Protein AF-0000000084492923 (afdb_homodimer)

Nearest PDB structures (foldseek):
  5zkt-assembly1_A  TM=7.312E-01  e=2.252E+00  Oryza sativa Japonica Group
  7vp2-assembly1_B  TM=7.187E-01  e=2.425E+00  Arabidopsis thaliana
  7vp5-assembly1_B  TM=7.177E-01  e=2.425E+00  Arabidopsis thaliana
  7vp5-assembly1_A  TM=7.219E-01  e=3.263E+00  Arabidopsis thaliana
  7vp4-assembly3_J  TM=7.111E-01  e=4.076E+00  Arabidopsis thaliana

Foldseek 3Di:
DPPPPPDPPDDDDDDDDDDPVVLVVLVVQCVVVVPDDSVVSVVVVVVVVVVVVVVVVVVVVVVVVVVVD/DPPPPPDPPDDDDDDDDDDPVVLVVLVVQCVVVVPDDSVVSVVVVVVVVVVVVVVVVVVVVVVVVVVVD

Structure (mmCIF, N/CA/C/O backbone):
data_AF-0000000084492923-model_v1
#
loop_
_entity.id
_entity.type
_entity.pdbx_description
1 polymer 'CopG family transcriptional regulator'
#
loop_
_atom_site.group_PDB
_atom_site.id
_atom_site.type_symbol
_atom_site.label_atom_id
_atom_site.label_alt_id
_atom_site.label_comp_id
_atom_site.label_asym_id
_atom_site.label_entity_id
_atom_site.label_seq_id
_atom_site.pdbx_PDB_ins_code
_atom_site.Cartn_x
_atom_site.Cartn_y
_atom_site.Cartn_z
_atom_site.occupancy
_atom_site.B_iso_or_equiv
_atom_site.auth_seq_id
_atom_site.auth_comp_id
_atom_site.auth_asym_id
_atom_site.auth_atom_id
_atom_site.pdbx_PDB_model_num
ATOM 1 N N . MET A 1 1 ? 5.902 39.375 -20.047 1 32.66 1 MET A N 1
ATOM 2 C CA . MET A 1 1 ? 6.23 38.719 -18.781 1 32.66 1 MET A CA 1
ATOM 3 C C . MET A 1 1 ? 5.777 37.281 -18.797 1 32.66 1 MET A C 1
ATOM 5 O O . MET A 1 1 ? 4.582 37 -18.859 1 32.66 1 MET A O 1
ATOM 9 N N . ALA A 1 2 ? 6.406 36.531 -19.578 1 39.53 2 ALA A N 1
ATOM 10 C CA . ALA A 1 2 ? 5.984 35.125 -19.797 1 39.53 2 ALA A CA 1
ATOM 11 C C . ALA A 1 2 ? 5.816 34.406 -18.484 1 39.53 2 ALA A C 1
ATOM 13 O O . ALA A 1 2 ? 6.715 34.406 -17.641 1 39.53 2 ALA A O 1
ATOM 14 N N . GLY A 1 3 ? 4.617 34.438 -17.781 1 34.94 3 GLY A N 1
ATOM 15 C CA . GLY A 1 3 ? 4.348 33.719 -16.562 1 34.94 3 GLY A CA 1
ATOM 16 C C . GLY A 1 3 ? 5.047 32.375 -16.484 1 34.94 3 GLY A C 1
ATOM 17 O O . GLY A 1 3 ? 4.918 31.562 -17.406 1 34.94 3 GLY A O 1
ATOM 18 N N . HIS A 1 4 ? 6.242 32.281 -16.219 1 45.91 4 HIS A N 1
ATOM 19 C CA . HIS A 1 4 ? 6.93 31 -15.969 1 45.91 4 HIS A CA 1
ATOM 20 C C . HIS A 1 4 ? 6.031 30.031 -15.219 1 45.91 4 HIS A C 1
ATOM 22 O O . HIS A 1 4 ? 5.578 30.312 -14.109 1 45.91 4 HIS A O 1
ATOM 28 N N . VAL A 1 5 ? 4.992 29.391 -15.781 1 44.12 5 VAL A N 1
ATOM 29 C CA . VAL A 1 5 ? 4.191 28.328 -15.195 1 44.12 5 VAL A CA 1
ATOM 30 C C . VAL A 1 5 ? 5.07 27.438 -14.312 1 44.12 5 VAL A C 1
ATOM 32 O O . VAL A 1 5 ? 6.191 27.094 -14.688 1 44.12 5 VAL A O 1
ATOM 35 N N . ARG A 1 6 ? 5.359 27.781 -13.109 1 48.12 6 ARG A N 1
ATOM 36 C CA . ARG A 1 6 ? 5.988 26.922 -12.117 1 48.12 6 ARG A CA 1
ATOM 37 C C . ARG A 1 6 ? 5.902 25.453 -12.523 1 48.12 6 ARG A C 1
ATOM 39 O O . ARG A 1 6 ? 4.809 24.922 -12.742 1 48.12 6 ARG A O 1
ATOM 46 N N . GLY A 1 7 ? 6.637 24.875 -13.156 1 45.09 7 GLY A N 1
ATOM 47 C CA . GLY A 1 7 ? 6.879 23.516 -13.633 1 45.09 7 GLY A CA 1
ATOM 48 C C . GLY A 1 7 ? 6.336 22.453 -12.703 1 45.09 7 GLY A C 1
ATOM 49 O O . GLY A 1 7 ? 6.016 22.75 -11.539 1 45.09 7 GLY A O 1
ATOM 50 N N . ASP A 1 8 ? 5.605 21.219 -13.203 1 53.03 8 ASP A N 1
ATOM 51 C CA . ASP A 1 8 ? 4.871 19.984 -12.992 1 53.03 8 ASP A CA 1
ATOM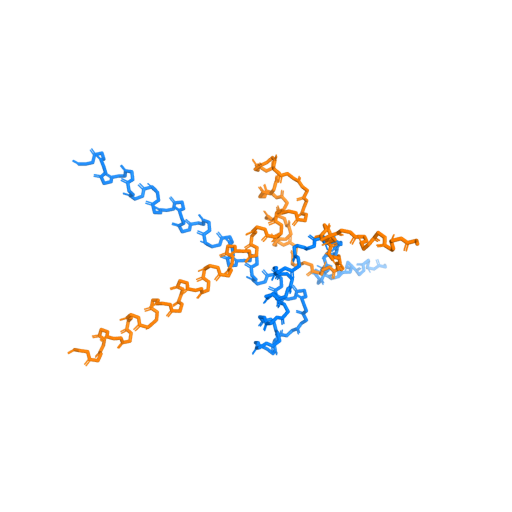 52 C C . ASP A 1 8 ? 5.469 19.172 -11.844 1 53.03 8 ASP A C 1
ATOM 54 O O . ASP A 1 8 ? 5.098 18.016 -11.633 1 53.03 8 ASP A O 1
ATOM 58 N N . ASN A 1 9 ? 6.512 19.641 -11.227 1 65.06 9 ASN A N 1
ATOM 59 C CA . ASN A 1 9 ? 7.227 18.797 -10.266 1 65.06 9 ASN A CA 1
ATOM 60 C C . ASN A 1 9 ? 6.609 18.891 -8.875 1 65.06 9 ASN A C 1
ATOM 62 O O . ASN A 1 9 ? 7.285 18.641 -7.875 1 65.06 9 ASN A O 1
ATOM 66 N N . TYR A 1 10 ? 5.492 19.5 -8.766 1 85.69 10 TYR A N 1
ATOM 67 C CA . TYR A 1 10 ? 4.855 19.719 -7.473 1 85.69 10 TYR A CA 1
ATOM 68 C C . TYR A 1 10 ? 4.414 18.406 -6.852 1 85.69 10 TYR A C 1
ATOM 70 O O . TYR A 1 10 ? 3.787 17.578 -7.52 1 85.69 10 TYR A O 1
ATOM 78 N N . LYS A 1 11 ? 5 18.172 -5.676 1 93.44 11 LYS A N 1
ATOM 79 C CA . LYS A 1 11 ? 4.535 17.016 -4.91 1 93.44 11 LYS A CA 1
ATOM 80 C C . LYS A 1 11 ? 3.652 17.453 -3.742 1 93.44 11 LYS A C 1
ATOM 82 O O . LYS A 1 11 ? 4.137 18.062 -2.787 1 93.44 11 LYS A O 1
ATOM 87 N N . PRO A 1 12 ? 2.297 17.203 -3.871 1 97.12 12 PRO A N 1
ATOM 88 C CA . PRO A 1 12 ? 1.417 17.547 -2.752 1 97.12 12 PRO A CA 1
ATOM 89 C C . PRO A 1 12 ? 1.827 16.875 -1.449 1 97.12 12 PRO A C 1
ATOM 91 O O . PRO A 1 12 ? 2.305 15.734 -1.467 1 97.12 12 PRO A O 1
ATOM 94 N N . THR A 1 13 ? 1.654 17.625 -0.346 1 97.94 13 THR A N 1
ATOM 95 C CA . THR A 1 13 ? 1.981 17.078 0.967 1 97.94 13 THR A CA 1
ATOM 96 C C . THR A 1 13 ? 0.751 17.062 1.87 1 97.94 13 THR A C 1
ATOM 98 O O . THR A 1 13 ? -0.135 17.906 1.729 1 97.94 13 THR A O 1
ATOM 101 N N . THR A 1 14 ? 0.618 16.094 2.697 1 98.19 14 THR A N 1
A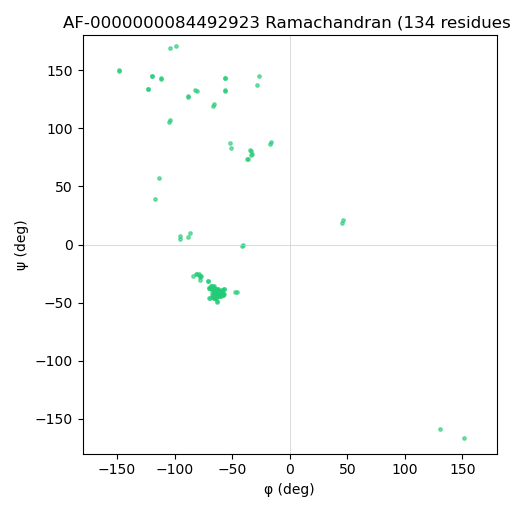TOM 102 C CA . THR A 1 14 ? -0.425 16.031 3.715 1 98.19 14 THR A CA 1
ATOM 103 C C . THR A 1 14 ? 0.073 15.281 4.949 1 98.19 14 THR A C 1
ATOM 105 O O . THR A 1 14 ? 0.941 14.414 4.844 1 98.19 14 THR A O 1
ATOM 108 N N . THR A 1 15 ? -0.466 15.695 6.035 1 98.56 15 THR A N 1
ATOM 109 C CA . THR A 1 15 ? -0.159 15 7.277 1 98.56 15 THR A CA 1
ATOM 110 C C . THR A 1 15 ? -1.005 13.734 7.41 1 98.56 15 THR A C 1
ATOM 112 O O . THR A 1 15 ? -2.225 13.773 7.238 1 98.56 15 THR A O 1
ATOM 115 N N . ILE A 1 16 ? -0.354 12.648 7.746 1 98.38 16 ILE A N 1
ATOM 116 C CA . ILE A 1 16 ? -1.017 11.352 7.879 1 98.38 16 ILE A CA 1
ATOM 117 C C . ILE A 1 16 ? -0.785 10.789 9.281 1 98.38 16 ILE A C 1
ATOM 119 O O . ILE A 1 16 ? 0.328 10.867 9.805 1 98.38 16 ILE A O 1
ATOM 123 N N . ALA A 1 17 ? -1.869 10.328 9.828 1 98.06 17 ALA A N 1
ATOM 124 C CA . ALA A 1 17 ? -1.782 9.547 11.062 1 98.06 17 ALA A CA 1
ATOM 125 C C . ALA A 1 17 ? -1.587 8.062 10.758 1 98.06 17 ALA A C 1
ATOM 127 O O . ALA A 1 17 ? -2.359 7.469 10 1 98.06 17 ALA A O 1
ATOM 128 N N . PHE A 1 18 ? -0.523 7.508 11.414 1 98.19 18 PHE A N 1
ATOM 129 C CA . PHE A 1 18 ? -0.194 6.125 11.086 1 98.19 18 PHE A CA 1
ATOM 130 C C . PHE A 1 18 ? -0.478 5.207 12.273 1 98.19 18 PHE A C 1
ATOM 132 O O . PHE A 1 18 ? -0.304 5.598 13.43 1 98.19 18 PHE A O 1
ATOM 139 N N . ASP A 1 19 ? -0.953 4.004 11.93 1 97 19 ASP A N 1
ATOM 140 C CA . ASP A 1 19 ? -0.77 2.914 12.883 1 97 19 ASP A CA 1
ATOM 141 C C . ASP A 1 19 ? 0.706 2.727 13.227 1 97 19 ASP A C 1
ATOM 143 O O . ASP A 1 19 ? 1.557 2.701 12.328 1 97 19 ASP A O 1
ATOM 147 N N . PRO A 1 20 ? 0.995 2.621 14.492 1 96.62 20 PRO A N 1
ATOM 148 C CA . PRO A 1 20 ? 2.402 2.531 14.891 1 96.62 20 PRO A CA 1
ATOM 149 C C . PRO A 1 20 ? 3.129 1.363 14.227 1 96.62 20 PRO A C 1
ATOM 151 O O . PRO A 1 20 ? 4.305 1.485 13.867 1 96.62 20 PRO A O 1
ATOM 154 N N . ASN A 1 21 ? 2.518 0.205 14.055 1 96.62 21 ASN A N 1
ATOM 155 C CA . ASN A 1 21 ? 3.143 -0.953 13.422 1 96.62 21 ASN A CA 1
ATOM 156 C C . ASN A 1 21 ? 3.352 -0.733 11.93 1 96.62 21 ASN A C 1
ATOM 158 O O . ASN A 1 21 ? 4.359 -1.168 11.367 1 96.62 21 ASN A O 1
ATOM 162 N N . VAL A 1 22 ? 2.412 -0.078 11.266 1 97.56 22 VAL A N 1
ATOM 163 C CA . VAL A 1 22 ? 2.51 0.208 9.836 1 97.56 22 VAL A CA 1
ATOM 164 C C . VAL A 1 22 ? 3.643 1.201 9.586 1 97.56 22 VAL A C 1
ATOM 166 O O . VAL A 1 22 ? 4.438 1.022 8.656 1 97.56 22 VAL A O 1
ATOM 169 N N . LEU A 1 23 ? 3.695 2.213 10.453 1 97.5 23 LEU A N 1
ATOM 170 C CA . LEU A 1 23 ? 4.75 3.209 10.305 1 97.5 23 LEU A CA 1
ATOM 171 C C . LEU A 1 23 ? 6.129 2.566 10.438 1 97.5 23 LEU A C 1
ATOM 173 O O . LEU A 1 23 ? 7.047 2.906 9.688 1 97.5 23 LEU A O 1
ATOM 177 N N . LYS A 1 24 ? 6.195 1.672 11.422 1 96.62 24 LYS A N 1
ATOM 178 C CA . LYS A 1 24 ? 7.465 0.978 11.609 1 96.62 24 LYS A CA 1
ATOM 179 C C . LYS A 1 24 ? 7.855 0.194 10.359 1 96.62 24 LYS A C 1
ATOM 181 O O . LYS A 1 24 ? 9.016 0.219 9.945 1 96.62 24 LYS A O 1
ATOM 186 N N . LYS A 1 25 ? 6.969 -0.493 9.766 1 97.06 25 LYS A N 1
ATOM 187 C CA . LYS A 1 25 ? 7.227 -1.298 8.57 1 97.06 25 LYS A CA 1
ATOM 188 C C . LYS A 1 25 ? 7.598 -0.417 7.383 1 97.06 25 LYS A C 1
ATOM 190 O O . LYS A 1 25 ? 8.414 -0.806 6.547 1 97.06 25 LYS A O 1
ATOM 195 N N . VAL A 1 26 ? 6.961 0.759 7.266 1 96.75 26 VAL A N 1
ATOM 196 C CA . VAL A 1 26 ? 7.293 1.71 6.207 1 96.75 26 VAL A CA 1
ATOM 197 C C . VAL A 1 26 ? 8.734 2.18 6.367 1 96.75 26 VAL A C 1
ATOM 199 O O . VAL A 1 26 ? 9.492 2.229 5.391 1 96.75 26 VAL A O 1
ATOM 202 N N . ASP A 1 27 ? 9.031 2.453 7.656 1 95.69 27 ASP A N 1
ATOM 203 C CA . ASP A 1 27 ? 10.383 2.932 7.926 1 95.69 27 ASP A CA 1
ATOM 204 C C . ASP A 1 27 ? 11.422 1.864 7.586 1 95.69 27 ASP A C 1
ATOM 206 O O . ASP A 1 27 ? 12.469 2.168 7.012 1 95.69 27 ASP A O 1
ATOM 210 N N . ASP A 1 28 ? 11.125 0.689 7.914 1 94.75 28 ASP A N 1
ATOM 211 C CA . ASP A 1 28 ? 12.023 -0.412 7.566 1 94.75 28 ASP A CA 1
ATOM 212 C C . ASP A 1 28 ? 12.117 -0.582 6.055 1 94.75 28 ASP A C 1
ATOM 214 O O . ASP A 1 28 ? 13.195 -0.854 5.523 1 94.75 28 ASP A O 1
ATOM 218 N N . TYR A 1 29 ? 11.062 -0.466 5.336 1 95.12 29 TYR A N 1
ATOM 219 C CA . TYR A 1 29 ? 10.969 -0.713 3.904 1 95.12 29 TYR A CA 1
ATOM 220 C C . TYR A 1 29 ? 11.844 0.257 3.123 1 95.12 29 TYR A C 1
ATOM 222 O O . TYR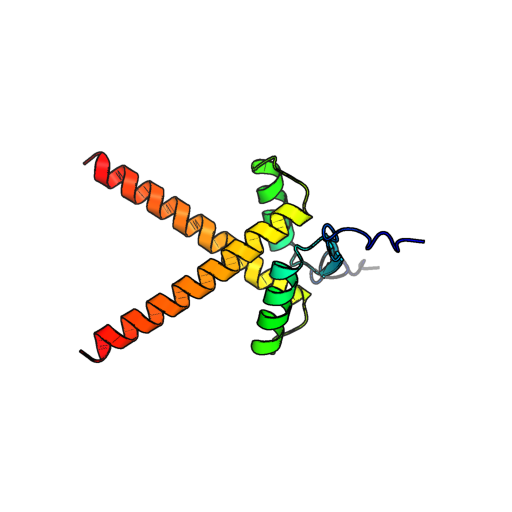 A 1 29 ? 12.648 -0.159 2.285 1 95.12 29 TYR A O 1
ATOM 230 N N . TRP A 1 30 ? 11.672 1.58 3.471 1 92.56 30 TRP A N 1
ATOM 231 C CA . TRP A 1 30 ? 12.422 2.527 2.652 1 92.56 30 TRP A CA 1
ATOM 232 C C . TRP A 1 30 ? 13.883 2.584 3.086 1 92.56 30 TRP A C 1
ATOM 234 O O . TRP A 1 30 ? 14.773 2.855 2.271 1 92.56 30 TRP A O 1
ATOM 244 N N . TYR A 1 31 ? 14.148 2.248 4.336 1 91.75 31 TYR A N 1
ATOM 245 C CA . TYR A 1 31 ? 15.523 2.236 4.82 1 91.75 31 TYR A CA 1
ATOM 246 C C . TYR A 1 31 ? 16.312 1.101 4.188 1 91.75 31 TYR A C 1
ATOM 248 O O . TYR A 1 31 ? 17.484 1.271 3.842 1 91.75 31 TYR A O 1
ATOM 256 N N . GLU A 1 32 ? 15.711 0.015 3.996 1 87.88 32 GLU A N 1
ATOM 257 C CA . GLU A 1 32 ? 16.359 -1.157 3.418 1 87.88 32 GLU A CA 1
ATOM 258 C C . GLU A 1 32 ? 16.516 -1.019 1.906 1 87.88 32 GLU A C 1
ATOM 260 O O . GLU A 1 32 ? 17.438 -1.586 1.313 1 87.88 32 GLU A O 1
ATOM 265 N N . ASN A 1 33 ? 15.68 -0.29 1.309 1 81.06 33 ASN A N 1
ATOM 266 C CA . ASN A 1 33 ? 15.734 -0.165 -0.144 1 81.06 33 ASN A CA 1
ATOM 267 C C . ASN A 1 33 ? 16.531 1.068 -0.573 1 81.06 33 ASN A C 1
ATOM 269 O O . ASN A 1 33 ? 16.797 1.26 -1.761 1 81.06 33 ASN A O 1
ATOM 273 N N . ARG A 1 34 ? 17.125 1.776 0.373 1 66.44 34 ARG A N 1
ATOM 274 C CA . ARG A 1 34 ? 18.078 2.869 0.233 1 66.44 34 ARG A CA 1
ATOM 275 C C . ARG A 1 34 ? 17.625 3.875 -0.813 1 66.44 34 ARG A C 1
ATOM 277 O O . ARG A 1 34 ? 18.438 4.461 -1.528 1 66.44 34 ARG A O 1
ATOM 284 N N . LYS A 1 35 ? 16.344 3.922 -1.149 1 62.91 35 LYS A N 1
ATOM 285 C CA . LYS A 1 35 ? 16.031 4.734 -2.322 1 62.91 35 LYS A CA 1
ATOM 286 C C . LYS A 1 35 ? 15.133 5.906 -1.957 1 62.91 35 LYS A C 1
ATOM 288 O O . LYS A 1 35 ? 14.492 6.5 -2.828 1 62.91 35 LYS A O 1
ATOM 293 N N . GLY A 1 36 ? 15.367 6.469 -0.876 1 77.31 36 GLY A N 1
ATOM 294 C CA . GLY A 1 36 ? 14.562 7.676 -0.776 1 77.31 36 GLY A CA 1
ATOM 295 C C . GLY A 1 36 ? 14.219 8.047 0.654 1 77.31 36 GLY A C 1
ATOM 296 O O . GLY A 1 36 ? 14.992 7.77 1.574 1 77.31 36 GLY A O 1
ATOM 297 N N . ASN A 1 37 ? 13.375 8.859 0.764 1 92.25 37 ASN A N 1
ATOM 298 C CA . ASN A 1 37 ? 12.828 9.289 2.047 1 92.25 37 ASN A CA 1
ATOM 299 C C . ASN A 1 37 ? 11.508 8.594 2.354 1 92.25 37 ASN A C 1
ATOM 301 O O . ASN A 1 37 ? 11.047 7.754 1.579 1 92.25 37 ASN A O 1
ATOM 305 N N . ARG A 1 38 ? 11.039 8.75 3.486 1 96.06 38 ARG A N 1
ATOM 306 C CA . ARG A 1 38 ? 9.805 8.141 3.971 1 96.06 38 ARG A CA 1
ATOM 307 C C . ARG A 1 38 ? 8.672 8.312 2.963 1 96.06 38 ARG A C 1
ATOM 309 O O . ARG A 1 38 ? 7.914 7.379 2.701 1 96.06 38 ARG A O 1
ATOM 316 N N . SER A 1 39 ? 8.586 9.484 2.363 1 96.81 39 SER A N 1
ATOM 317 C CA . SER A 1 39 ? 7.52 9.797 1.416 1 96.81 39 SER A CA 1
ATOM 318 C C . SER A 1 39 ? 7.586 8.891 0.192 1 96.81 39 SER A C 1
ATOM 320 O O . SER A 1 39 ? 6.551 8.43 -0.299 1 96.81 39 SER A O 1
ATOM 322 N N . LYS A 1 40 ? 8.711 8.633 -0.221 1 95.12 40 LYS A N 1
ATOM 323 C CA . LYS A 1 40 ? 8.883 7.734 -1.358 1 95.12 40 LYS A CA 1
ATOM 324 C C . LYS A 1 40 ? 8.43 6.316 -1.013 1 95.12 40 LYS A C 1
ATOM 326 O O . LYS A 1 40 ? 7.754 5.664 -1.808 1 95.12 40 LYS A O 1
ATOM 331 N N . GLY A 1 41 ? 8.828 5.824 0.138 1 96.56 41 GLY A N 1
ATOM 332 C CA . GLY A 1 41 ? 8.383 4.52 0.598 1 96.56 41 GLY A CA 1
ATOM 333 C C . GLY A 1 41 ? 6.871 4.398 0.693 1 96.56 41 GLY A C 1
ATOM 334 O O . GLY A 1 41 ? 6.293 3.406 0.249 1 96.56 41 GLY A O 1
ATOM 335 N N . VAL A 1 42 ? 6.281 5.434 1.2 1 97.69 42 VAL A N 1
ATOM 336 C CA . VAL A 1 42 ? 4.828 5.457 1.351 1 97.69 42 VAL A CA 1
ATOM 337 C C . VAL A 1 42 ? 4.164 5.406 -0.024 1 97.69 42 VAL A C 1
ATOM 339 O O . VAL A 1 42 ? 3.254 4.605 -0.251 1 97.69 42 VAL A O 1
ATOM 342 N N . ASN A 1 43 ? 4.672 6.211 -0.925 1 97.94 43 ASN A N 1
ATOM 343 C CA . ASN A 1 43 ? 4.137 6.223 -2.283 1 97.94 43 ASN A CA 1
ATOM 344 C C . ASN A 1 43 ? 4.254 4.848 -2.941 1 97.94 43 ASN A C 1
ATOM 346 O O . ASN A 1 43 ? 3.301 4.371 -3.559 1 97.94 43 ASN A O 1
ATOM 350 N N . GLU A 1 44 ? 5.312 4.207 -2.795 1 96.62 44 GLU A N 1
ATOM 351 C CA . GLU A 1 44 ? 5.551 2.906 -3.416 1 96.62 44 GLU A CA 1
ATOM 352 C C . GLU A 1 44 ? 4.664 1.829 -2.797 1 96.62 44 GLU A C 1
ATOM 354 O O . GLU A 1 44 ? 4.07 1.021 -3.512 1 96.62 44 GLU A O 1
ATOM 359 N N . LEU A 1 45 ? 4.621 1.827 -1.536 1 97.75 45 LEU A N 1
ATOM 360 C CA . LEU A 1 45 ? 3.805 0.824 -0.861 1 97.75 45 LEU A CA 1
ATOM 361 C C . LEU A 1 45 ? 2.33 0.994 -1.214 1 97.75 45 LEU A C 1
ATOM 363 O O . LEU A 1 45 ? 1.603 0.008 -1.353 1 97.75 45 LEU A O 1
ATOM 367 N N . ILE A 1 46 ? 1.894 2.273 -1.318 1 98.62 46 ILE A N 1
ATOM 368 C CA . ILE A 1 46 ? 0.511 2.523 -1.71 1 98.62 46 ILE A CA 1
ATOM 369 C C . ILE A 1 46 ? 0.275 2.004 -3.127 1 98.62 46 ILE A C 1
ATOM 371 O O . ILE A 1 46 ? -0.754 1.386 -3.406 1 98.62 46 ILE A O 1
ATOM 375 N N . GLN A 1 47 ? 1.247 2.197 -4.02 1 98.38 47 GLN A N 1
ATOM 376 C CA . GLN A 1 47 ? 1.136 1.686 -5.383 1 98.38 47 GLN A CA 1
ATOM 377 C C . GLN A 1 47 ? 1.029 0.163 -5.391 1 98.38 47 GLN A C 1
ATOM 379 O O . GLN A 1 47 ? 0.214 -0.403 -6.125 1 98.38 47 GLN A O 1
ATOM 384 N N . TYR A 1 48 ? 1.78 -0.422 -4.555 1 98.25 48 TYR A N 1
ATOM 385 C CA . TYR A 1 48 ? 1.698 -1.872 -4.43 1 98.25 48 TYR A CA 1
ATOM 386 C C . TYR A 1 48 ? 0.359 -2.293 -3.836 1 98.25 48 TYR A C 1
ATOM 388 O O . TYR A 1 48 ? -0.197 -3.326 -4.215 1 98.25 48 TYR A O 1
ATOM 396 N N . GLY A 1 49 ? -0.106 -1.512 -2.885 1 98.44 49 GLY A N 1
ATOM 397 C CA . GLY A 1 49 ? -1.421 -1.794 -2.332 1 98.44 49 GLY A CA 1
ATOM 398 C C . GLY A 1 49 ? -2.525 -1.759 -3.371 1 98.44 49 GLY A C 1
ATOM 399 O O . GLY A 1 49 ? -3.418 -2.609 -3.365 1 98.44 49 GLY A O 1
ATOM 400 N N . LEU A 1 50 ? -2.443 -0.819 -4.281 1 97.81 50 LEU A N 1
ATOM 401 C CA . LEU A 1 50 ? -3.422 -0.696 -5.355 1 97.81 50 LEU A CA 1
ATOM 402 C C . LEU A 1 50 ? -3.336 -1.884 -6.309 1 97.81 50 LEU A C 1
ATOM 404 O O . LEU A 1 50 ? -4.359 -2.389 -6.773 1 97.81 50 LEU A O 1
ATOM 408 N N . LYS A 1 51 ? -2.174 -2.32 -6.547 1 97.69 51 LYS A N 1
ATOM 409 C CA . LYS A 1 51 ? -1.982 -3.508 -7.375 1 97.69 51 LYS A CA 1
ATOM 410 C C . LYS A 1 51 ? -2.566 -4.746 -6.703 1 97.69 51 LYS A C 1
ATOM 412 O O . LYS A 1 51 ? -3.154 -5.602 -7.371 1 97.69 51 LYS A O 1
ATOM 417 N N . TYR A 1 52 ? -2.312 -4.816 -5.406 1 97.94 52 TYR A N 1
ATOM 418 C CA . TYR A 1 52 ? -2.854 -5.934 -4.641 1 97.94 52 TYR A CA 1
ATOM 419 C C . TYR A 1 52 ? -4.371 -5.992 -4.758 1 97.94 52 TYR A C 1
ATOM 421 O O . TYR A 1 52 ? -4.945 -7.07 -4.93 1 97.94 52 TYR A O 1
ATOM 429 N N . LEU A 1 53 ? -4.98 -4.836 -4.664 1 96.06 53 LEU A N 1
ATOM 430 C CA . LEU A 1 53 ? -6.434 -4.758 -4.762 1 96.06 53 LEU A CA 1
ATOM 431 C C . LEU A 1 53 ? -6.91 -5.215 -6.137 1 96.06 53 LEU A C 1
ATOM 433 O O . LEU A 1 53 ? -7.941 -5.883 -6.254 1 96.06 53 LEU A O 1
ATOM 437 N N . GLU A 1 54 ? -6.176 -4.812 -7.121 1 96.44 54 GLU A N 1
ATOM 438 C CA . GLU A 1 54 ? -6.504 -5.227 -8.484 1 96.44 54 GLU A CA 1
ATOM 439 C C . GLU A 1 54 ? -6.414 -6.742 -8.633 1 96.44 54 GLU A C 1
ATOM 441 O O . GLU A 1 54 ? -7.254 -7.359 -9.289 1 96.44 54 GLU A O 1
ATOM 446 N N . LEU A 1 55 ? -5.453 -7.312 -7.996 1 96.06 55 LEU A N 1
ATOM 447 C CA . LEU A 1 55 ? -5.242 -8.758 -8.062 1 96.06 55 LEU A CA 1
ATOM 448 C C . LEU A 1 55 ? -6.391 -9.508 -7.391 1 96.06 55 LEU A C 1
ATOM 450 O O . LEU A 1 55 ? -6.848 -10.531 -7.902 1 96.06 55 LEU A O 1
ATOM 454 N N . VAL A 1 56 ? -6.738 -9.016 -6.254 1 95.62 56 VAL A N 1
ATOM 455 C CA . VAL A 1 56 ? -7.809 -9.648 -5.492 1 95.62 56 VAL A CA 1
ATOM 456 C C . VAL A 1 56 ? -9.109 -9.602 -6.289 1 95.62 56 VAL A C 1
ATOM 458 O O . VAL A 1 56 ? -9.867 -10.578 -6.309 1 95.62 56 VAL A O 1
ATOM 461 N N . GLU A 1 57 ? -9.336 -8.492 -6.906 1 95.31 57 GLU A N 1
ATOM 462 C CA . GLU A 1 57 ? -10.547 -8.336 -7.699 1 95.31 57 GLU A CA 1
ATOM 463 C C . GLU A 1 57 ? -10.562 -9.281 -8.891 1 95.31 57 GLU A C 1
ATOM 465 O O . GLU A 1 57 ? -11.594 -9.875 -9.211 1 95.31 57 GLU A O 1
ATOM 470 N N . LYS A 1 58 ? -9.484 -9.344 -9.57 1 95.88 58 LYS A N 1
ATOM 471 C CA . LYS A 1 58 ? -9.367 -10.242 -10.719 1 95.88 58 LYS A CA 1
ATOM 472 C C . LYS A 1 58 ? -9.586 -11.695 -10.305 1 95.88 58 LYS A C 1
ATOM 474 O O . LYS A 1 58 ? -10.227 -12.461 -11.023 1 95.88 58 LYS A O 1
ATOM 479 N N . LYS A 1 59 ? -9.039 -12.062 -9.219 1 94.69 59 LYS A N 1
ATOM 480 C CA . LYS A 1 59 ? -9.203 -13.422 -8.703 1 94.69 59 LYS A CA 1
ATOM 481 C C . LYS A 1 59 ? -10.664 -13.727 -8.414 1 94.69 59 LYS A C 1
ATOM 483 O O . LYS A 1 59 ? -11.148 -14.828 -8.688 1 94.69 59 LYS A O 1
ATOM 488 N N . LYS A 1 60 ? -11.289 -12.742 -7.863 1 94.94 60 LYS A N 1
ATOM 489 C CA . LYS A 1 60 ? -12.711 -12.914 -7.562 1 94.94 60 LYS A CA 1
ATOM 490 C C . LYS A 1 60 ? -13.516 -13.156 -8.836 1 94.94 60 LYS A C 1
ATOM 492 O O . LYS A 1 60 ? -14.414 -14 -8.859 1 94.94 60 LYS A O 1
ATOM 497 N N . GLN A 1 61 ? -13.172 -12.352 -9.773 1 93.56 61 GLN A N 1
ATOM 498 C CA . GLN A 1 61 ? -13.859 -12.477 -11.055 1 93.56 61 GLN A CA 1
ATOM 499 C C . GLN A 1 61 ? -13.617 -13.844 -11.68 1 93.56 61 GLN A C 1
ATOM 501 O O . GLN A 1 61 ? -14.539 -14.461 -12.219 1 93.56 61 GLN A O 1
ATOM 506 N N . ARG A 1 62 ? -12.352 -14.312 -11.531 1 93.56 62 ARG A N 1
ATOM 507 C CA . ARG A 1 62 ? -11.984 -15.617 -12.086 1 93.56 62 ARG A CA 1
ATOM 508 C C . ARG A 1 62 ? -12.695 -16.75 -11.359 1 93.56 62 ARG A C 1
ATOM 510 O O . ARG A 1 62 ? -13.164 -17.703 -11.984 1 93.56 62 ARG A O 1
ATOM 517 N N . GLU A 1 63 ? -12.766 -16.609 -10.102 1 91.19 63 GLU A N 1
ATOM 518 C CA . GLU A 1 63 ? -13.461 -17.609 -9.289 1 91.19 63 GLU A CA 1
ATOM 519 C C . GLU A 1 63 ? -14.961 -17.594 -9.562 1 91.19 63 GLU A C 1
ATOM 521 O O . GLU A 1 63 ? -15.594 -18.656 -9.594 1 91.19 63 GLU A O 1
ATOM 526 N N . ALA A 1 64 ? -15.438 -16.5 -9.781 1 92.19 64 ALA A N 1
ATOM 527 C CA . ALA A 1 64 ? -16.859 -16.391 -10.117 1 92.19 64 ALA A CA 1
ATOM 528 C C . ALA A 1 64 ? -17.156 -17.062 -11.461 1 92.19 64 ALA A C 1
ATOM 530 O O . ALA A 1 64 ? -18.172 -17.734 -11.609 1 92.19 64 ALA A O 1
ATOM 531 N N . GLU A 1 65 ? -16.297 -16.922 -12.406 1 92.44 65 GLU A N 1
ATOM 532 C CA . GLU A 1 65 ? -16.438 -17.547 -13.719 1 92.44 65 GLU A CA 1
ATOM 533 C C . GLU A 1 65 ? -16.297 -19.062 -13.625 1 92.44 65 GLU A C 1
ATOM 535 O O . GLU A 1 65 ? -17 -19.797 -14.32 1 92.44 65 GLU A O 1
ATOM 540 N N . ARG A 1 66 ? -15.516 -19.516 -12.82 1 92.62 66 ARG A N 1
ATOM 541 C CA . ARG A 1 66 ? -15.305 -20.953 -12.641 1 92.62 66 ARG A CA 1
ATOM 542 C C . ARG A 1 66 ? -16.516 -21.609 -11.984 1 92.62 66 ARG A C 1
ATOM 544 O O . ARG A 1 66 ? -16.859 -22.75 -12.289 1 92.62 66 ARG A O 1
ATOM 551 N N . MET A 1 67 ? -17.125 -20.938 -11.242 1 91.69 67 MET A N 1
ATOM 552 C CA . MET A 1 67 ? -18.297 -21.453 -10.523 1 91.69 67 MET A CA 1
ATOM 553 C C . MET A 1 67 ? -19.516 -21.484 -11.438 1 91.69 67 MET A C 1
ATOM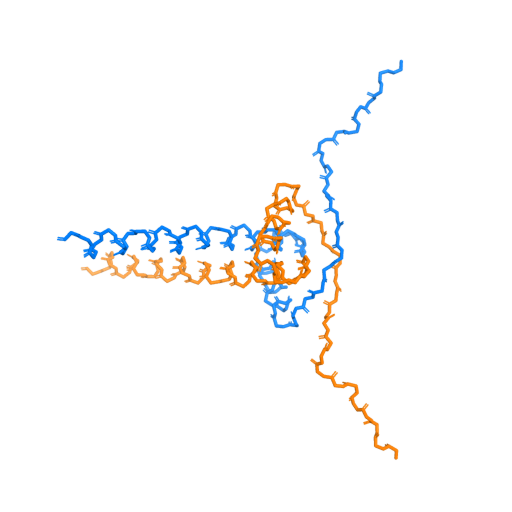 555 O O . MET A 1 67 ? -20.406 -22.328 -11.258 1 91.69 67 MET A O 1
ATOM 559 N N . LEU A 1 68 ? -19.625 -20.594 -12.398 1 90.69 68 LEU A N 1
ATOM 560 C CA . LEU A 1 68 ? -20.781 -20.516 -13.297 1 90.69 68 LEU A CA 1
ATOM 561 C C . LEU A 1 68 ? -20.656 -21.531 -14.422 1 90.69 68 LEU A C 1
ATOM 563 O O . LEU A 1 68 ? -21.656 -21.875 -15.062 1 90.69 68 LEU A O 1
ATOM 567 N N . GLY A 1 69 ? -19.297 -21.938 -14.758 1 68.94 69 GLY A N 1
ATOM 568 C CA . GLY A 1 69 ? -19.172 -22.953 -15.789 1 68.94 69 GLY A CA 1
ATOM 569 C C . GLY A 1 69 ? -19.25 -24.375 -15.242 1 68.94 69 GLY A C 1
ATOM 570 O O . GLY A 1 69 ? -19.953 -25.219 -15.797 1 68.94 69 GLY A O 1
ATOM 571 N N . MET B 1 1 ? -0.046 8.727 43.344 1 31.83 1 MET B N 1
ATOM 572 C CA . MET B 1 1 ? -0.497 9.367 42.125 1 31.83 1 MET B CA 1
ATOM 573 C C . MET B 1 1 ? -0.272 8.461 40.906 1 31.83 1 MET B C 1
ATOM 575 O O . MET B 1 1 ? 0.865 8.094 40.625 1 31.83 1 MET B O 1
ATOM 579 N N . ALA B 1 2 ? -1.059 7.457 40.844 1 38.91 2 ALA B N 1
ATOM 580 C CA . ALA B 1 2 ? -0.853 6.43 39.812 1 38.91 2 ALA B CA 1
ATOM 581 C C . ALA B 1 2 ? -0.721 7.047 38.438 1 38.91 2 ALA B C 1
ATOM 583 O O . ALA B 1 2 ? -1.573 7.832 38 1 38.91 2 ALA B O 1
ATOM 584 N N . GLY B 1 3 ? 0.469 7.543 38 1 36.16 3 GLY B N 1
ATOM 585 C CA . GLY B 1 3 ? 0.694 8.094 36.688 1 36.16 3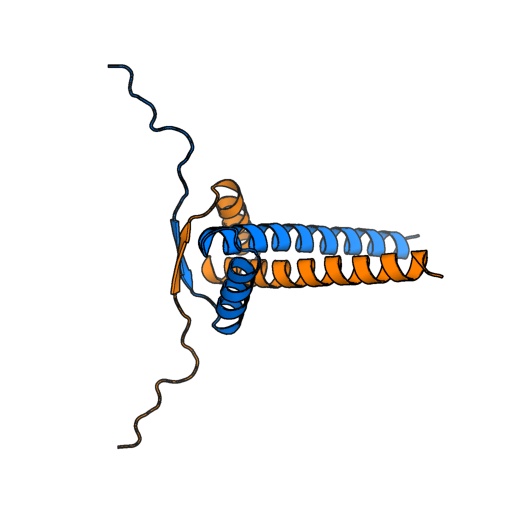 GLY B CA 1
ATOM 586 C C . GLY B 1 3 ? -0.149 7.434 35.594 1 36.16 3 GLY B C 1
ATOM 587 O O . GLY B 1 3 ? -0.156 6.207 35.469 1 36.16 3 GLY B O 1
ATOM 588 N N . HIS B 1 4 ? -1.343 7.715 35.438 1 45.53 4 HIS B N 1
ATOM 589 C CA . HIS B 1 4 ? -2.174 7.234 34.344 1 45.53 4 HIS B CA 1
ATOM 590 C C . HIS B 1 4 ? -1.38 7.156 33.031 1 45.53 4 HIS B C 1
ATOM 592 O O . HIS B 1 4 ? -0.835 8.156 32.562 1 45.53 4 HIS B O 1
ATOM 598 N N . VAL B 1 5 ? -0.459 6.199 32.781 1 44.09 5 VAL B N 1
ATOM 599 C CA . VAL B 1 5 ? 0.204 5.938 31.5 1 44.09 5 VAL B CA 1
ATOM 600 C C . VAL B 1 5 ? -0.755 6.23 30.344 1 44.09 5 VAL B C 1
ATOM 602 O O . VAL B 1 5 ? -1.911 5.801 30.375 1 44.09 5 VAL B O 1
ATOM 605 N N . ARG B 1 6 ? -0.944 7.461 29.938 1 47.91 6 ARG B N 1
ATOM 606 C CA . ARG B 1 6 ? -1.65 7.836 28.719 1 47.91 6 ARG B CA 1
ATOM 607 C C . ARG B 1 6 ? -1.769 6.652 27.766 1 47.91 6 ARG B C 1
ATOM 609 O O . ARG B 1 6 ? -0.759 6.07 27.359 1 47.91 6 ARG B O 1
ATOM 616 N N . GLY B 1 7 ? -2.592 5.844 27.766 1 45 7 GLY B N 1
ATOM 617 C CA . GLY B 1 7 ? -3.029 4.676 27.016 1 45 7 GLY B CA 1
ATOM 618 C C . GLY B 1 7 ? -2.625 4.715 25.547 1 45 7 GLY B C 1
ATOM 619 O O . GLY B 1 7 ? -2.205 5.762 25.047 1 45 7 GLY B O 1
ATOM 620 N N . ASP B 1 8 ? -2.248 3.453 24.766 1 52.75 8 ASP B N 1
ATOM 621 C CA . ASP B 1 8 ? -1.796 2.74 23.578 1 52.75 8 ASP B CA 1
ATOM 622 C C . ASP B 1 8 ? -2.441 3.311 22.312 1 52.75 8 ASP B C 1
ATOM 624 O O . ASP B 1 8 ? -2.311 2.738 21.234 1 52.75 8 ASP B O 1
ATOM 628 N N . ASN B 1 9 ? -3.295 4.301 22.438 1 64.88 9 ASN B N 1
ATOM 629 C CA . ASN B 1 9 ? -4.102 4.707 21.281 1 64.88 9 ASN B CA 1
ATOM 630 C C . ASN B 1 9 ? -3.381 5.75 20.438 1 64.88 9 ASN B C 1
ATOM 632 O O . ASN B 1 9 ? -4.016 6.504 19.703 1 64.88 9 ASN B O 1
ATOM 636 N N . TYR B 1 10 ? -2.16 6.016 20.766 1 85.62 10 TYR B N 1
ATOM 637 C CA . TYR B 1 10 ? -1.398 7.051 20.062 1 85.62 10 TYR B CA 1
ATOM 638 C C . TYR B 1 10 ? -1.156 6.668 18.609 1 85.62 10 TYR B C 1
ATOM 640 O O . TYR B 1 10 ? -0.756 5.539 18.328 1 85.62 10 TYR B O 1
ATOM 648 N N . LYS B 1 11 ? -1.672 7.566 17.766 1 93.44 11 LYS B N 1
ATOM 649 C CA . LYS B 1 11 ? -1.365 7.391 16.359 1 93.44 11 LYS B CA 1
ATOM 650 C C . LYS B 1 11 ? -0.321 8.398 15.891 1 93.44 11 LYS B C 1
ATOM 652 O O . LYS B 1 11 ? -0.603 9.602 15.805 1 93.44 11 LYS B O 1
ATOM 657 N N . PRO B 1 12 ? 0.958 7.918 15.672 1 97.19 12 PRO B N 1
ATOM 658 C CA . PRO B 1 12 ? 1.979 8.836 15.164 1 97.19 12 PRO B CA 1
ATOM 659 C C . PRO B 1 12 ? 1.569 9.508 13.859 1 97.19 12 PRO B C 1
ATOM 661 O O . PRO B 1 12 ? 0.902 8.883 13.023 1 97.19 12 PRO B O 1
ATOM 664 N N . THR B 1 13 ? 1.952 10.781 13.734 1 97.94 13 THR B N 1
ATOM 665 C CA . THR B 1 13 ? 1.648 11.523 12.516 1 97.94 13 THR B CA 1
ATOM 666 C C . THR B 1 13 ? 2.93 12 11.836 1 97.94 13 THR B C 1
ATOM 668 O O . THR B 1 13 ? 3.939 12.242 12.5 1 97.94 13 THR B O 1
ATOM 671 N N . THR B 1 14 ? 2.969 12.039 10.562 1 98.19 14 THR B N 1
ATOM 672 C CA . THR B 1 14 ? 4.066 12.602 9.781 1 98.19 14 THR B CA 1
ATOM 673 C C . THR B 1 14 ? 3.551 13.195 8.469 1 98.19 14 THR B C 1
ATOM 675 O O . THR B 1 14 ? 2.523 12.758 7.949 1 98.19 14 THR B O 1
ATOM 678 N N . THR B 1 15 ? 4.262 14.18 8.055 1 98.56 15 THR B N 1
ATOM 679 C CA . THR B 1 15 ? 3.938 14.773 6.762 1 98.56 15 THR B CA 1
ATOM 680 C C . THR B 1 15 ? 4.551 13.961 5.625 1 98.56 15 THR B C 1
ATOM 682 O O . THR B 1 15 ? 5.734 13.633 5.66 1 98.56 15 THR B O 1
ATOM 685 N N . ILE B 1 16 ? 3.746 13.688 4.625 1 98.38 16 ILE B N 1
ATOM 686 C CA . ILE B 1 16 ? 4.168 12.883 3.482 1 98.38 16 ILE B CA 1
ATOM 687 C C . ILE B 1 16 ? 3.963 13.68 2.193 1 98.38 16 ILE B C 1
ATOM 689 O O . ILE B 1 16 ? 2.934 14.336 2.018 1 98.38 16 ILE B O 1
ATOM 693 N N . ALA B 1 17 ? 4.984 13.625 1.393 1 98.12 17 ALA B N 1
ATOM 694 C CA . ALA B 1 17 ? 4.867 14.125 0.026 1 98.12 17 ALA B CA 1
ATOM 695 C C . ALA B 1 17 ? 4.379 13.031 -0.919 1 98.12 17 ALA B C 1
ATOM 697 O O . ALA B 1 17 ? 4.961 11.945 -0.977 1 98.12 17 ALA B O 1
ATOM 698 N N . PHE B 1 18 ? 3.293 13.391 -1.658 1 98.25 18 PHE B N 1
ATOM 699 C CA . PHE B 1 18 ? 2.689 12.359 -2.494 1 98.25 18 PHE B CA 1
ATOM 700 C C . PHE B 1 18 ? 2.906 12.664 -3.973 1 98.25 18 PHE B C 1
ATOM 702 O O . PHE B 1 18 ? 2.904 13.828 -4.375 1 98.25 18 PHE B O 1
ATOM 709 N N . ASP B 1 19 ? 3.133 11.586 -4.719 1 97 19 ASP B N 1
ATOM 710 C CA . ASP B 1 19 ? 2.842 11.703 -6.148 1 97 19 ASP B CA 1
ATOM 711 C C . ASP B 1 19 ? 1.392 12.117 -6.383 1 97 19 ASP B C 1
ATOM 713 O O . ASP B 1 19 ? 0.476 11.562 -5.77 1 97 19 ASP B O 1
ATOM 717 N N . PRO B 1 20 ? 1.197 13.078 -7.23 1 96.62 20 PRO B N 1
ATOM 718 C CA . PRO B 1 20 ? -0.163 13.586 -7.43 1 96.62 20 PRO B CA 1
ATOM 719 C C . PRO B 1 20 ? -1.143 12.5 -7.855 1 96.62 20 PRO B C 1
ATOM 721 O O . PRO B 1 20 ? -2.303 12.508 -7.438 1 96.62 20 PRO B O 1
ATOM 724 N N . ASN B 1 21 ? -0.761 11.547 -8.703 1 96.62 21 ASN B N 1
ATOM 725 C CA . ASN B 1 21 ? -1.635 10.469 -9.148 1 96.62 21 ASN B CA 1
ATOM 726 C C . ASN B 1 21 ? -1.931 9.484 -8.016 1 96.62 21 ASN B C 1
ATOM 728 O O . ASN B 1 21 ? -3.045 8.961 -7.918 1 96.62 21 ASN B O 1
ATOM 732 N N . VAL B 1 22 ? -0.953 9.203 -7.18 1 97.56 22 VAL B N 1
ATOM 733 C CA . VAL B 1 22 ? -1.124 8.297 -6.051 1 97.56 22 VAL B CA 1
ATOM 734 C C . VAL B 1 22 ? -2.08 8.906 -5.031 1 97.56 22 VAL B C 1
ATOM 736 O O . VAL B 1 22 ? -2.977 8.234 -4.523 1 97.56 22 VAL B O 1
ATOM 739 N N . LEU B 1 23 ? -1.875 10.211 -4.789 1 97.5 23 LEU B N 1
ATOM 740 C CA . LEU B 1 23 ? -2.742 10.898 -3.836 1 97.5 23 LEU B CA 1
ATOM 7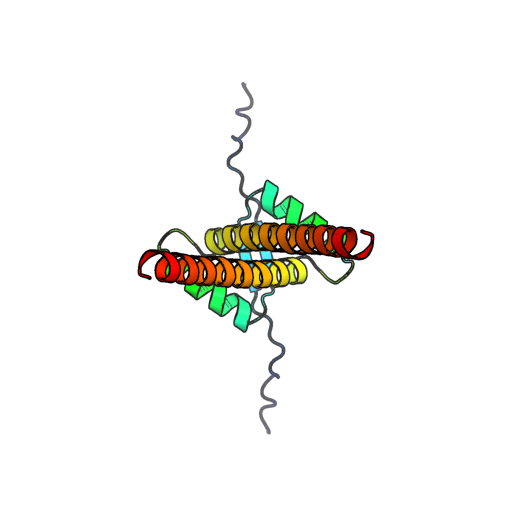41 C C . LEU B 1 23 ? -4.195 10.852 -4.297 1 97.5 23 LEU B C 1
ATOM 743 O O . LEU B 1 23 ? -5.102 10.648 -3.486 1 97.5 23 LEU B O 1
ATOM 747 N N . LYS B 1 24 ? -4.336 11.078 -5.598 1 96.62 24 LYS B N 1
ATOM 748 C CA . LYS B 1 24 ? -5.688 11.031 -6.145 1 96.62 24 LYS B CA 1
ATOM 749 C C . LYS B 1 24 ? -6.32 9.656 -5.934 1 96.62 24 LYS B C 1
ATOM 751 O O . LYS B 1 24 ? -7.488 9.562 -5.555 1 96.62 24 LYS B O 1
ATOM 756 N N . LYS B 1 25 ? -5.621 8.625 -6.172 1 97 25 LYS B N 1
ATOM 757 C CA . LYS B 1 25 ? -6.125 7.258 -6.027 1 97 25 LYS B CA 1
ATOM 758 C C . LYS B 1 25 ? -6.434 6.938 -4.566 1 97 25 LYS B C 1
ATOM 760 O O . LYS B 1 25 ? -7.379 6.203 -4.273 1 97 25 LYS B O 1
ATOM 765 N N . VAL B 1 26 ? -5.609 7.445 -3.629 1 96.69 26 VAL B N 1
ATOM 766 C CA . VAL B 1 26 ? -5.855 7.266 -2.201 1 96.69 26 VAL B CA 1
ATOM 767 C C . VAL B 1 26 ? -7.172 7.934 -1.812 1 96.69 26 VAL B C 1
ATOM 769 O O . VAL B 1 26 ? -7.988 7.344 -1.1 1 96.69 26 VAL B O 1
ATOM 772 N N . ASP B 1 27 ? -7.297 9.156 -2.373 1 95.56 27 ASP B N 1
ATOM 773 C CA . ASP B 1 27 ? -8.508 9.898 -2.051 1 95.56 27 ASP B CA 1
ATOM 774 C C . ASP B 1 27 ? -9.75 9.172 -2.578 1 95.56 27 ASP B C 1
ATOM 776 O O . ASP B 1 27 ? -10.773 9.109 -1.895 1 95.56 27 ASP B O 1
ATOM 780 N N . ASP B 1 28 ? -9.633 8.672 -3.725 1 94.69 28 ASP B N 1
ATOM 781 C CA . ASP B 1 28 ? -10.742 7.895 -4.285 1 94.69 28 ASP B CA 1
ATOM 782 C C . ASP B 1 28 ? -11 6.637 -3.461 1 94.69 28 ASP B C 1
ATOM 784 O O . ASP B 1 28 ? -12.156 6.258 -3.246 1 94.69 28 ASP B O 1
ATOM 788 N N . TYR B 1 29 ? -10.016 5.949 -3.016 1 95.06 29 TYR B N 1
ATOM 789 C CA . TYR B 1 29 ? -10.094 4.668 -2.324 1 95.06 29 TYR B CA 1
ATOM 790 C C . TYR B 1 29 ? -10.844 4.805 -1.007 1 95.06 29 TYR B C 1
ATOM 792 O O . TYR B 1 29 ? -11.789 4.055 -0.74 1 95.06 29 TYR B O 1
ATOM 800 N N . TRP B 1 30 ? -10.422 5.848 -0.219 1 92.25 30 TRP B N 1
ATOM 801 C CA . TRP B 1 30 ? -11.055 5.922 1.094 1 92.25 30 TRP B CA 1
ATOM 802 C C . TRP B 1 30 ? -12.43 6.562 0.995 1 92.25 30 TRP B C 1
ATOM 804 O O . TRP B 1 30 ? -13.32 6.254 1.791 1 92.25 30 TRP B O 1
ATOM 814 N N . TYR B 1 31 ? -12.633 7.379 -0.006 1 91.69 31 TYR B N 1
ATOM 815 C CA . TYR B 1 31 ? -13.945 7.992 -0.2 1 91.69 31 TYR B CA 1
ATOM 816 C C . TYR B 1 31 ? -14.977 6.957 -0.622 1 91.69 31 TYR B C 1
ATOM 818 O O . TYR B 1 31 ? -16.125 7 -0.177 1 91.69 31 TYR B O 1
ATOM 826 N N . GLU B 1 32 ? -14.578 6.035 -1.407 1 87.62 32 GLU B N 1
ATOM 827 C CA . GLU B 1 32 ? -15.477 4.996 -1.904 1 87.62 32 GLU B CA 1
ATOM 828 C C . GLU B 1 32 ? -15.727 3.93 -0.842 1 87.62 32 GLU B C 1
ATOM 830 O O . GLU B 1 32 ? -16.781 3.293 -0.833 1 87.62 32 GLU B O 1
ATOM 835 N N . ASN B 1 33 ? -14.828 3.744 0.03 1 80.5 33 ASN B N 1
ATOM 836 C CA . ASN B 1 33 ? -14.984 2.697 1.035 1 80.5 33 ASN B CA 1
ATOM 837 C C . ASN B 1 33 ? -15.562 3.25 2.334 1 80.5 33 ASN B C 1
ATOM 839 O O . ASN B 1 33 ? -15.875 2.49 3.252 1 80.5 33 ASN B O 1
ATOM 843 N N . ARG B 1 34 ? -15.961 4.508 2.307 1 66.06 34 ARG B N 1
ATOM 844 C CA . ARG B 1 34 ? -16.703 5.223 3.346 1 66.06 34 ARG B CA 1
ATOM 845 C C . ARG B 1 34 ? -16.109 4.941 4.723 1 66.06 34 ARG B C 1
ATOM 847 O O . ARG B 1 34 ? -16.844 4.859 5.711 1 66.06 34 ARG B O 1
ATOM 854 N N . LYS B 1 35 ? -14.891 4.469 4.789 1 62.88 35 LYS B N 1
ATOM 855 C CA . LYS B 1 35 ? -14.445 4.02 6.105 1 62.88 35 LYS B CA 1
ATOM 856 C C . LYS B 1 35 ? -13.32 4.902 6.637 1 62.88 35 LYS B C 1
ATOM 858 O O . LYS B 1 35 ? -12.148 4.52 6.582 1 62.88 35 LYS B O 1
ATOM 863 N N . GLY B 1 36 ? -13.539 6.121 6.75 1 77.31 36 GLY B N 1
ATOM 864 C CA . GLY B 1 36 ? -12.578 6.832 7.578 1 77.31 36 GLY B CA 1
ATOM 865 C C . GLY B 1 36 ? -12.031 8.078 6.914 1 77.31 36 GLY B C 1
ATOM 866 O O . GLY B 1 36 ? -12.742 8.758 6.172 1 77.31 36 GLY B O 1
ATOM 867 N N . ASN B 1 37 ? -10.992 8.492 7.328 1 91.94 37 ASN B N 1
ATOM 868 C CA . ASN B 1 37 ? -10.266 9.648 6.809 1 91.94 37 ASN B CA 1
ATOM 869 C C . ASN B 1 37 ? -9.07 9.219 5.961 1 91.94 37 ASN B C 1
ATOM 871 O O . ASN B 1 37 ? -8.852 8.023 5.754 1 91.94 37 ASN B O 1
ATOM 875 N N . ARG B 1 38 ? -8.492 10.102 5.297 1 96.06 38 ARG B N 1
ATOM 876 C CA . ARG B 1 38 ? -7.355 9.875 4.406 1 96.06 38 ARG B CA 1
ATOM 877 C C . ARG B 1 38 ? -6.305 8.992 5.074 1 96.06 38 ARG B C 1
ATOM 879 O O . ARG B 1 38 ? -5.762 8.086 4.445 1 96.06 38 ARG B O 1
ATOM 886 N N . SER B 1 39 ? -6.062 9.219 6.336 1 96.75 39 SER B N 1
ATOM 887 C CA . SER B 1 39 ? -5.043 8.477 7.074 1 96.75 39 SER B CA 1
ATOM 888 C C . SER B 1 39 ? -5.379 6.988 7.141 1 96.75 39 SER B C 1
ATOM 890 O O . SER B 1 39 ? -4.496 6.141 6.996 1 96.75 39 SER B O 1
ATOM 892 N N . LYS B 1 40 ? -6.555 6.719 7.312 1 94.94 40 LYS B N 1
ATOM 893 C CA . LYS B 1 40 ? -6.984 5.324 7.34 1 94.94 40 LYS B CA 1
ATOM 894 C C . LYS B 1 40 ? -6.773 4.656 5.984 1 94.94 40 LYS B C 1
ATOM 896 O O . LYS B 1 40 ? -6.297 3.521 5.914 1 94.94 40 LYS B O 1
ATOM 901 N N . GLY B 1 41 ? -7.148 5.328 4.918 1 96.38 41 GLY B N 1
ATOM 902 C CA . GLY B 1 41 ? -6.914 4.816 3.576 1 96.38 41 GLY B CA 1
ATOM 903 C C . GLY B 1 41 ? -5.449 4.543 3.293 1 96.38 41 GLY B C 1
ATOM 904 O O . GLY B 1 41 ? -5.102 3.496 2.744 1 96.38 41 GLY B O 1
ATOM 905 N N . VAL B 1 42 ? -4.648 5.438 3.732 1 97.69 42 VAL B N 1
ATOM 906 C CA . VAL B 1 42 ? -3.211 5.305 3.527 1 97.69 42 VAL B CA 1
ATOM 907 C C . VAL B 1 42 ? -2.689 4.086 4.285 1 97.69 42 VAL B C 1
ATOM 909 O O . VAL B 1 42 ? -1.963 3.264 3.727 1 97.69 42 VAL B O 1
ATOM 912 N N . ASN B 1 43 ? -3.111 3.969 5.523 1 97.88 43 ASN B N 1
ATOM 913 C CA . ASN B 1 43 ? -2.701 2.824 6.332 1 97.88 43 ASN B CA 1
ATOM 914 C C . ASN B 1 43 ? -3.123 1.505 5.691 1 97.88 43 ASN B C 1
ATOM 916 O O . ASN B 1 43 ? -2.332 0.562 5.621 1 97.88 43 ASN B O 1
ATOM 920 N N . GLU B 1 44 ? -4.25 1.431 5.188 1 96.56 44 GLU B N 1
ATOM 921 C CA . GLU B 1 44 ? -4.77 0.206 4.59 1 96.56 44 GLU B CA 1
ATOM 922 C C . GLU B 1 44 ? -4.047 -0.126 3.289 1 96.56 44 GLU B C 1
ATOM 924 O O . GLU B 1 44 ? -3.668 -1.276 3.059 1 96.56 44 GLU B O 1
ATOM 929 N N . LEU B 1 45 ? -3.898 0.837 2.492 1 97.69 45 LEU B N 1
ATOM 930 C CA . LEU B 1 45 ? -3.221 0.607 1.221 1 97.69 45 LEU B CA 1
ATOM 931 C C . LEU B 1 45 ? -1.777 0.173 1.445 1 97.69 45 LEU B C 1
ATOM 933 O O . LEU B 1 45 ? -1.251 -0.659 0.702 1 97.69 45 LEU B O 1
ATOM 937 N N . ILE B 1 46 ? -1.138 0.788 2.477 1 98.62 46 ILE B N 1
ATOM 938 C CA . ILE B 1 46 ? 0.228 0.385 2.797 1 98.62 46 ILE B CA 1
ATOM 939 C C . ILE B 1 46 ? 0.242 -1.069 3.26 1 98.62 46 ILE B C 1
ATOM 941 O O . ILE B 1 46 ? 1.113 -1.846 2.863 1 98.62 46 ILE B O 1
ATOM 945 N N . GLN B 1 47 ? -0.747 -1.479 4.047 1 98.38 47 GLN B N 1
ATOM 946 C CA . GLN B 1 47 ? -0.85 -2.863 4.492 1 98.38 47 GLN B CA 1
ATOM 947 C C . GLN B 1 47 ? -1.022 -3.811 3.307 1 98.38 47 GLN B C 1
ATOM 949 O O . GLN B 1 47 ? -0.392 -4.867 3.252 1 98.38 47 GLN B O 1
ATOM 954 N N . TYR B 1 48 ? -1.786 -3.383 2.406 1 98.19 48 TYR B N 1
ATOM 955 C CA . TYR B 1 48 ? -1.961 -4.176 1.195 1 98.19 48 TYR B CA 1
ATOM 956 C C . TYR B 1 48 ? -0.675 -4.211 0.378 1 98.19 48 TYR B C 1
ATOM 958 O O . TYR B 1 48 ? -0.352 -5.23 -0.237 1 98.19 48 TYR B O 1
ATOM 966 N N . GLY B 1 49 ? 0.004 -3.084 0.346 1 98.44 49 GLY B N 1
ATOM 967 C CA . GLY B 1 49 ? 1.288 -3.066 -0.335 1 98.44 49 GLY B CA 1
ATOM 968 C C . GLY B 1 49 ? 2.285 -4.051 0.243 1 98.44 49 GLY B C 1
ATOM 969 O O . GLY B 1 49 ? 3 -4.727 -0.5 1 98.44 49 GLY B O 1
ATOM 970 N N . LEU B 1 50 ? 2.297 -4.176 1.539 1 97.81 50 LEU B N 1
ATOM 971 C CA . LEU B 1 50 ? 3.184 -5.113 2.219 1 97.81 50 LEU B CA 1
ATOM 972 C C . LEU B 1 50 ? 2.799 -6.555 1.902 1 97.81 50 LEU B C 1
ATOM 974 O O . LEU B 1 50 ? 3.668 -7.406 1.708 1 97.81 50 LEU B O 1
ATOM 978 N N . LYS B 1 51 ? 1.569 -6.789 1.817 1 97.62 51 LYS B N 1
ATOM 979 C CA . LYS B 1 51 ? 1.092 -8.117 1.436 1 97.62 51 LYS B CA 1
ATOM 980 C C . LYS B 1 51 ? 1.491 -8.453 0.002 1 97.62 51 LYS B C 1
ATOM 982 O O . LYS B 1 51 ? 1.85 -9.594 -0.296 1 97.62 51 LYS B O 1
ATOM 987 N N . TYR B 1 52 ? 1.35 -7.445 -0.831 1 97.94 52 TYR B N 1
ATOM 988 C CA . TYR B 1 52 ? 1.739 -7.629 -2.225 1 97.94 52 TYR B CA 1
ATOM 989 C C . TYR B 1 52 ? 3.205 -8.031 -2.332 1 97.94 52 TYR B C 1
ATOM 991 O O . TYR B 1 52 ? 3.555 -8.93 -3.105 1 97.94 52 TYR B O 1
ATOM 999 N N . LEU B 1 53 ? 4.023 -7.363 -1.553 1 96.25 53 LEU B N 1
ATOM 1000 C CA . LEU B 1 53 ? 5.453 -7.66 -1.559 1 96.25 53 LEU B CA 1
ATOM 1001 C C . LEU B 1 53 ? 5.715 -9.086 -1.091 1 96.25 53 LEU B C 1
ATOM 1003 O O . LEU B 1 53 ? 6.59 -9.773 -1.627 1 96.25 53 LEU B O 1
ATOM 1007 N N . GLU B 1 54 ? 4.988 -9.477 -0.107 1 96.56 54 GLU B N 1
ATOM 1008 C CA . GLU B 1 54 ? 5.113 -10.844 0.398 1 96.56 54 GLU B CA 1
ATOM 1009 C C . GLU B 1 54 ? 4.734 -11.859 -0.671 1 96.56 54 GLU B C 1
ATOM 1011 O O . GLU B 1 54 ? 5.387 -12.898 -0.806 1 96.56 54 GLU B O 1
ATOM 1016 N N . LEU B 1 55 ? 3.734 -11.539 -1.419 1 96.12 55 LEU B N 1
ATOM 1017 C CA . LEU B 1 55 ? 3.258 -12.422 -2.473 1 96.12 55 LEU B CA 1
ATOM 1018 C C . LEU B 1 55 ? 4.305 -12.578 -3.572 1 96.12 55 LEU B C 1
ATOM 1020 O O . LEU B 1 55 ? 4.523 -13.68 -4.082 1 96.12 55 LEU B O 1
ATOM 1024 N N . VAL B 1 56 ? 4.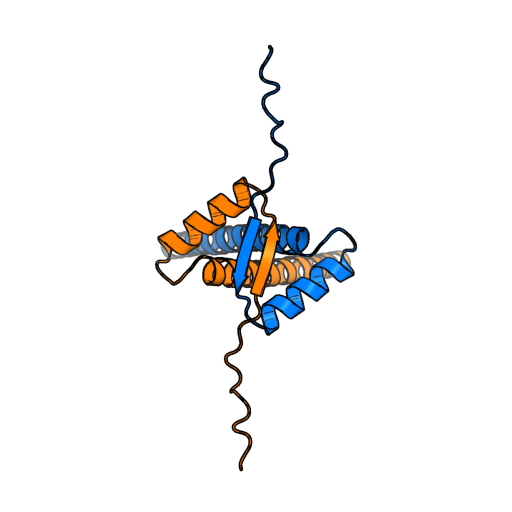84 -11.461 -3.939 1 95.81 56 VAL B N 1
ATOM 1025 C CA . VAL B 1 56 ? 5.836 -11.453 -5.004 1 95.81 56 VAL B CA 1
ATOM 1026 C C . VAL B 1 56 ? 7.047 -12.281 -4.578 1 95.81 56 VAL B C 1
ATOM 1028 O O . VAL B 1 56 ? 7.605 -13.031 -5.383 1 95.81 56 VAL B O 1
ATOM 1031 N N . GLU B 1 57 ? 7.426 -12.141 -3.357 1 95.44 57 GLU B N 1
ATOM 1032 C CA . GLU B 1 57 ? 8.578 -12.875 -2.842 1 95.44 57 GLU B CA 1
ATOM 1033 C C . GLU B 1 57 ? 8.312 -14.383 -2.83 1 95.44 57 GLU B C 1
ATOM 1035 O O . GLU B 1 57 ? 9.188 -15.172 -3.178 1 95.44 57 GLU B O 1
ATOM 1040 N N . LYS B 1 58 ? 7.188 -14.75 -2.373 1 96 58 LYS B N 1
ATOM 1041 C CA . LYS B 1 58 ? 6.805 -16.156 -2.332 1 96 58 LYS B CA 1
ATOM 1042 C C . LYS B 1 58 ? 6.789 -16.766 -3.73 1 96 58 LYS B C 1
ATOM 1044 O O . LYS B 1 58 ? 7.215 -17.906 -3.924 1 96 58 LYS B O 1
ATOM 1049 N N . LYS B 1 59 ? 6.285 -16.047 -4.645 1 94.69 59 LYS B N 1
ATOM 1050 C CA . LYS B 1 59 ? 6.238 -16.516 -6.027 1 94.69 59 LYS B CA 1
ATOM 1051 C C . LYS B 1 59 ? 7.645 -16.734 -6.578 1 94.69 59 LYS B C 1
ATOM 1053 O O . LYS B 1 59 ? 7.887 -17.703 -7.297 1 94.69 59 LYS B O 1
ATOM 1058 N N . LYS B 1 60 ? 8.461 -15.836 -6.223 1 95.12 60 LYS B N 1
ATOM 1059 C CA . LYS B 1 60 ? 9.844 -15.969 -6.672 1 95.12 60 LYS B CA 1
ATOM 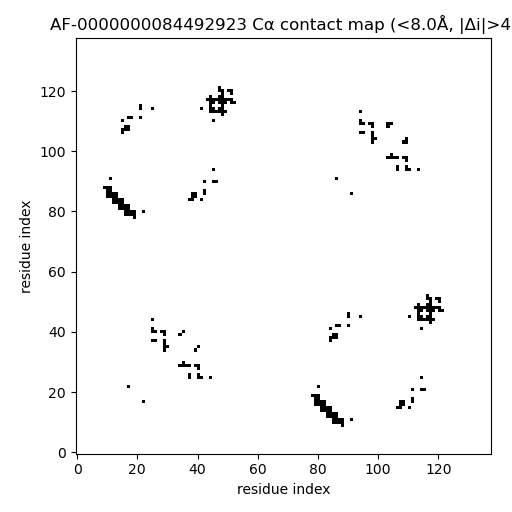1060 C C . LYS B 1 60 ? 10.477 -17.234 -6.125 1 95.12 60 LYS B C 1
ATOM 1062 O O . LYS B 1 60 ? 11.203 -17.938 -6.84 1 95.12 60 LYS B O 1
ATOM 1067 N N . GLN B 1 61 ? 10.219 -17.422 -4.898 1 93.62 61 GLN B N 1
ATOM 1068 C CA . GLN B 1 61 ? 10.758 -18.609 -4.246 1 93.62 61 GLN B CA 1
ATOM 1069 C C . GLN B 1 61 ? 10.211 -19.875 -4.887 1 93.62 61 GLN B C 1
ATOM 1071 O O . GLN B 1 61 ? 10.961 -20.828 -5.109 1 93.62 61 GLN B O 1
ATOM 1076 N N . ARG B 1 62 ? 8.906 -19.828 -5.211 1 93.38 62 ARG B N 1
ATOM 1077 C CA . ARG B 1 62 ? 8.266 -20.969 -5.828 1 93.38 62 ARG B CA 1
ATOM 1078 C C . ARG B 1 62 ? 8.828 -21.234 -7.223 1 93.38 62 ARG B C 1
ATOM 1080 O O . ARG B 1 62 ? 9.055 -22.391 -7.602 1 93.38 62 ARG B O 1
ATOM 1087 N N . GLU B 1 63 ? 9.008 -20.203 -7.926 1 91.88 63 GLU B N 1
ATOM 1088 C CA . GLU B 1 63 ? 9.57 -20.312 -9.266 1 91.88 63 GLU B CA 1
ATOM 1089 C C . GLU B 1 63 ? 11.016 -20.797 -9.219 1 91.88 63 GLU B C 1
ATOM 1091 O O . GLU B 1 63 ? 11.445 -21.578 -10.078 1 91.88 63 GLU B O 1
ATOM 1096 N N . ALA B 1 64 ? 11.664 -20.391 -8.289 1 93.31 64 ALA B N 1
ATOM 1097 C CA . ALA B 1 64 ? 13.047 -20.828 -8.117 1 93.31 64 ALA B CA 1
ATOM 1098 C C . ALA B 1 64 ? 13.102 -22.328 -7.812 1 93.31 64 ALA B C 1
ATOM 1100 O O . ALA B 1 64 ? 13.961 -23.047 -8.336 1 93.31 64 ALA B O 1
ATOM 1101 N N . GLU B 1 65 ? 12.211 -22.828 -7.023 1 93.12 65 GLU B N 1
ATOM 1102 C CA . GLU B 1 65 ? 12.109 -24.25 -6.684 1 93.12 65 GLU B CA 1
ATOM 1103 C C . GLU B 1 65 ? 11.711 -25.078 -7.895 1 93.12 65 GLU B C 1
ATOM 1105 O O . GLU B 1 65 ? 12.211 -26.188 -8.078 1 93.12 65 GLU B O 1
ATOM 1110 N N . ARG B 1 66 ? 10.93 -24.594 -8.695 1 92.56 66 ARG B N 1
ATOM 1111 C CA . ARG B 1 66 ? 10.469 -25.297 -9.891 1 92.56 66 ARG B CA 1
ATOM 1112 C C . ARG B 1 66 ? 11.594 -25.422 -10.922 1 92.56 66 ARG B C 1
ATOM 1114 O O . ARG B 1 66 ? 11.68 -26.422 -11.633 1 92.56 66 ARG B O 1
ATOM 1121 N N . MET B 1 67 ? 12.367 -24.562 -10.938 1 91.38 67 MET B N 1
ATOM 1122 C CA . MET B 1 67 ? 13.477 -24.547 -11.883 1 91.38 67 MET B CA 1
ATOM 1123 C C . MET B 1 67 ? 14.586 -25.484 -11.445 1 91.38 67 MET B C 1
ATOM 1125 O O . MET B 1 67 ? 15.305 -26.047 -12.281 1 91.38 67 MET B O 1
ATOM 1129 N N . LEU B 1 68 ? 14.766 -25.75 -10.156 1 90.75 68 LEU B N 1
ATOM 1130 C CA . LEU B 1 68 ? 15.82 -26.609 -9.633 1 90.75 68 LEU B CA 1
ATOM 1131 C C . LEU B 1 68 ? 15.406 -28.078 -9.695 1 90.75 68 LEU B C 1
ATOM 1133 O O . LEU B 1 68 ? 16.25 -28.969 -9.648 1 90.75 68 LEU B O 1
ATOM 1137 N N . GLY B 1 69 ? 14.008 -28.312 -9.648 1 68.81 69 GLY B N 1
ATOM 1138 C CA . GLY B 1 69 ? 13.625 -29.703 -9.766 1 68.81 69 GLY B CA 1
ATOM 1139 C C . GLY B 1 69 ? 13.461 -30.156 -11.203 1 68.81 69 GLY B C 1
ATOM 1140 O O . GLY B 1 69 ? 13.93 -31.234 -11.578 1 68.81 69 GLY B O 1
#

Sequence (138 aa):
MAGHVRGDNYKPTTTIAFDPNVLKKVDDYWYENRKGNRSKGVNELIQYGLKYLELVEKKKQREAERMLGMAGHVRGDNYKPTTTIAFDPNVLKKVDDYWYENRKGNRSKGVNELIQYGLKYLELVEKKKQREAERMLG

pLDDT: mean 87.25, std 17.99, range [31.83, 98.62]

Radius of gyration: 19.4 Å; Cα contacts (8 Å, |Δi|>4): 142; chains: 2; bounding box: 39×68×62 Å

Organism: NCBI:txid1637975

Secondary structure (DSSP, 8-state):
-------S----EEEEE--HHHHHHHHHHHHHHTS--HHHHHHHHHHHHHHHHHHHHHHHHHHHHHHH-/-------S----EEEEE--HHHHHHHHHHHHHHT-S-HHHHHHHHHHHHHHHHHHHHHHHHHHHHHHH-

Solvent-accessible surface area (backbone atoms only — not comparable to full-atom values): 7766 Å² total; per-residue (Å²): 128,80,75,72,72,79,71,90,78,68,56,53,67,50,76,33,47,29,54,61,69,59,48,51,52,44,53,50,51,23,60,72,61,70,70,62,49,70,31,53,30,51,47,50,27,34,52,34,10,53,49,36,52,53,49,54,49,51,48,50,52,51,52,52,52,60,70,74,105,126,80,74,73,72,78,71,91,76,68,55,54,66,49,76,33,49,28,52,61,70,57,48,50,51,44,52,51,51,23,61,72,61,70,61,70,49,68,31,50,29,51,48,50,27,33,53,34,10,53,50,36,52,53,51,54,52,50,49,50,52,51,52,53,53,60,71,74,105